Protein AF-A0A967I7U8-F1 (afdb_monomer_lite)

Secondary structure (DSSP, 8-state):
-EE-TTS-EEEEE--B-TTSPBPTT-EEEEE-TTS-EEEEEGGG-EEEE--EEE-TTT-PEEE--EEEEEGGGTEEEEE--S-S------TT--

Foldseek 3Di:
DDQDPQRKDKFWDFDADPVRDTDQPTWIWIQHNVRDIDTGGPVQKDKDQPDWDQDPVPRDIGRAWIWIDRPVVVDIDTDGDPDRPPDDDCPPPD

Radius of gyration: 15.46 Å; chains: 1; bounding box: 40×30×33 Å

Sequence (94 aa):
SVQLDNQTELMLYIIRHRDGQADPTSSGTLINPDGSSEHLPISTFQVETLGSWRSKKSGTIYPSGWRLTVPGKELELKLVPTVKDQELTTRKST

pLDDT: mean 95.05, std 6.37, range [53.16, 98.44]

Structure (mmCIF, N/CA/C/O backbone):
data_AF-A0A967I7U8-F1
#
_entry.id   AF-A0A967I7U8-F1
#
loop_
_atom_site.group_PDB
_atom_site.id
_atom_site.type_symbol
_atom_site.label_atom_id
_atom_site.label_alt_id
_atom_site.label_comp_id
_atom_site.label_asym_id
_atom_site.label_entity_id
_atom_site.label_seq_id
_atom_site.pdbx_PDB_ins_code
_atom_site.Cartn_x
_atom_site.Cartn_y
_atom_site.Cartn_z
_atom_site.occupancy
_atom_site.B_iso_or_equiv
_atom_site.auth_seq_id
_atom_site.auth_comp_id
_atom_site.auth_asym_id
_atom_site.auth_atom_id
_atom_site.pdbx_PDB_model_num
ATOM 1 N N . SER A 1 1 ? 0.560 6.801 1.303 1.00 92.56 1 SER A N 1
ATOM 2 C CA . SER A 1 1 ? -0.813 6.828 1.838 1.00 92.56 1 SER A CA 1
ATOM 3 C C . SER A 1 1 ? -1.783 7.044 0.692 1.00 92.56 1 SER A C 1
ATOM 5 O O . SER A 1 1 ? -1.338 7.310 -0.422 1.00 92.56 1 SER A O 1
ATOM 7 N N . VAL A 1 2 ? -3.074 6.872 0.954 1.00 96.31 2 VAL A N 1
ATOM 8 C CA . VAL A 1 2 ? -4.180 7.169 0.042 1.00 96.31 2 VAL A CA 1
ATOM 9 C C . VAL A 1 2 ? -5.213 7.971 0.820 1.00 96.31 2 VAL A C 1
ATOM 11 O O . VAL A 1 2 ? -5.611 7.554 1.906 1.00 96.31 2 VAL A O 1
ATOM 14 N N . GLN A 1 3 ? -5.631 9.098 0.259 1.00 97.75 3 GLN A N 1
ATOM 15 C CA . GLN A 1 3 ? -6.739 9.914 0.744 1.00 97.75 3 GLN A CA 1
ATOM 16 C C . GLN A 1 3 ? -7.994 9.541 -0.044 1.00 97.75 3 GLN A C 1
ATOM 18 O O . GLN A 1 3 ? -7.975 9.573 -1.277 1.00 97.75 3 GLN A O 1
ATOM 23 N N . LEU A 1 4 ? -9.056 9.147 0.654 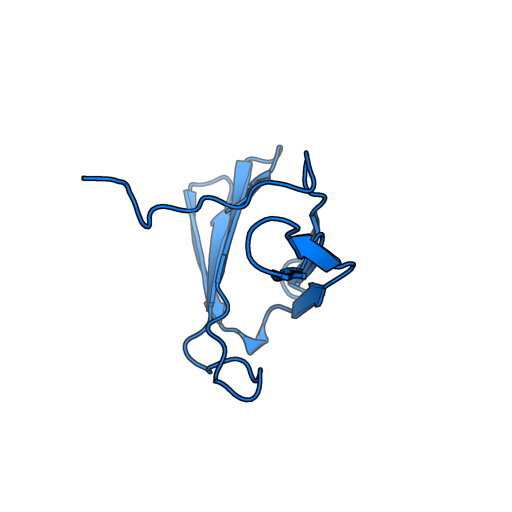1.00 97.06 4 LEU A N 1
ATOM 24 C CA . LEU A 1 4 ? -10.339 8.784 0.059 1.00 97.06 4 LEU A CA 1
ATOM 25 C C . LEU A 1 4 ? -11.262 10.007 -0.017 1.00 97.06 4 LEU A C 1
ATOM 27 O O . LEU A 1 4 ? -11.096 10.994 0.699 1.00 97.06 4 LEU A O 1
ATOM 31 N N . ASP A 1 5 ? -12.254 9.934 -0.896 1.00 97.44 5 ASP A N 1
ATOM 32 C CA . ASP A 1 5 ? -13.249 10.990 -1.117 1.00 97.44 5 ASP A CA 1
ATOM 33 C C . ASP A 1 5 ? -14.134 11.259 0.110 1.00 97.44 5 ASP A C 1
ATOM 35 O O . ASP A 1 5 ? -14.595 12.380 0.322 1.00 97.44 5 ASP A O 1
ATOM 39 N N . ASN A 1 6 ? -14.317 10.251 0.960 1.00 95.75 6 ASN A N 1
ATOM 40 C CA . ASN A 1 6 ? -15.056 10.338 2.214 1.00 95.75 6 ASN A CA 1
ATOM 41 C C . ASN A 1 6 ? -14.233 10.900 3.392 1.00 95.75 6 ASN A C 1
ATOM 43 O O . ASN A 1 6 ? -14.654 10.740 4.534 1.00 95.75 6 ASN A O 1
ATOM 47 N N . GLN A 1 7 ? -13.080 11.533 3.133 1.00 97.00 7 GLN A N 1
ATOM 48 C CA . GLN A 1 7 ? -12.153 12.090 4.137 1.00 97.00 7 GLN A CA 1
ATOM 49 C C . GLN A 1 7 ? -11.468 11.046 5.035 1.00 97.00 7 GLN A C 1
ATOM 51 O O . GLN A 1 7 ? -10.800 11.406 5.999 1.00 97.00 7 GLN A O 1
ATOM 56 N N . THR A 1 8 ? -11.587 9.756 4.716 1.00 97.38 8 THR A N 1
ATOM 57 C CA . THR A 1 8 ? -10.770 8.716 5.351 1.00 97.38 8 THR A CA 1
ATOM 58 C C . THR A 1 8 ? -9.392 8.680 4.694 1.00 97.38 8 THR A C 1
ATOM 60 O O . THR A 1 8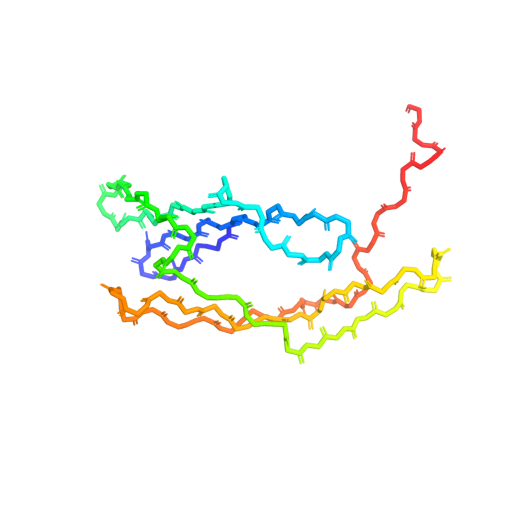 ? -9.283 8.758 3.468 1.00 97.38 8 THR A O 1
ATOM 63 N N . GLU A 1 9 ? -8.329 8.491 5.471 1.00 98.00 9 GLU A N 1
ATOM 64 C CA . GLU A 1 9 ? -6.989 8.251 4.926 1.00 98.00 9 GLU A CA 1
ATOM 65 C C . GLU A 1 9 ? -6.432 6.905 5.369 1.00 98.00 9 GLU A C 1
ATOM 67 O O . GLU A 1 9 ? -6.581 6.494 6.518 1.00 98.00 9 GLU A O 1
ATOM 72 N N . LEU A 1 10 ? -5.733 6.229 4.460 1.00 98.19 10 LEU A N 1
ATOM 73 C CA . LEU A 1 10 ? -5.046 4.976 4.742 1.00 98.19 10 LEU A CA 1
ATOM 74 C C . LEU A 1 10 ? -3.550 5.116 4.464 1.00 98.19 10 LEU A C 1
ATOM 76 O O . LEU A 1 10 ? -3.114 5.419 3.347 1.00 98.19 10 LEU A O 1
ATOM 80 N N . MET A 1 11 ? -2.734 4.827 5.469 1.00 97.81 11 MET A N 1
ATOM 81 C CA . MET A 1 11 ? -1.292 4.662 5.331 1.00 97.81 11 MET A CA 1
ATOM 82 C C . MET A 1 11 ? -0.929 3.239 5.735 1.00 97.81 11 MET A C 1
ATOM 84 O O . MET A 1 11 ? -1.295 2.809 6.816 1.00 97.81 11 MET A O 1
ATOM 88 N N . LEU A 1 12 ? -0.217 2.509 4.880 1.00 97.31 12 LEU A N 1
ATOM 89 C CA . LEU A 1 12 ? 0.309 1.180 5.187 1.00 97.31 12 LEU A CA 1
ATOM 90 C C . LEU A 1 12 ? 1.780 1.125 4.772 1.00 97.31 12 LEU A C 1
ATOM 92 O O . LEU A 1 12 ? 2.158 1.715 3.754 1.00 97.31 12 LEU A O 1
ATOM 96 N N . TYR A 1 13 ? 2.584 0.356 5.498 1.00 96.75 13 TYR A N 1
ATOM 97 C CA . TYR A 1 13 ? 3.920 -0.040 5.069 1.00 96.75 13 TYR A CA 1
ATOM 98 C C . TYR A 1 13 ? 4.176 -1.514 5.385 1.00 96.75 13 TYR A C 1
ATOM 100 O O . TYR A 1 13 ? 3.714 -2.051 6.390 1.00 96.75 13 TYR A O 1
ATOM 108 N N . ILE A 1 14 ? 4.944 -2.166 4.510 1.00 96.31 14 ILE A N 1
ATOM 109 C CA . ILE A 1 14 ? 5.421 -3.535 4.709 1.00 96.31 14 ILE A CA 1
ATOM 110 C C . ILE A 1 14 ? 6.935 -3.530 4.563 1.00 96.31 14 ILE A C 1
ATOM 112 O O . ILE A 1 14 ? 7.470 -3.263 3.482 1.00 96.31 14 ILE A O 1
ATOM 116 N N . ILE A 1 15 ? 7.621 -3.846 5.654 1.00 96.44 15 ILE A N 1
ATOM 117 C CA . ILE A 1 15 ? 9.049 -4.145 5.647 1.00 96.44 15 ILE A CA 1
ATOM 118 C C . ILE A 1 15 ? 9.183 -5.618 5.279 1.00 96.44 15 ILE A C 1
ATOM 120 O O . ILE A 1 15 ? 8.465 -6.463 5.804 1.00 96.44 15 ILE A O 1
ATOM 124 N N . ARG A 1 16 ? 10.074 -5.928 4.337 1.00 94.44 16 ARG A N 1
ATOM 125 C CA . ARG A 1 16 ? 10.314 -7.302 3.894 1.00 94.44 16 ARG A CA 1
ATOM 126 C C . ARG A 1 16 ? 11.724 -7.725 4.253 1.00 94.44 16 ARG A C 1
ATOM 128 O O . ARG A 1 16 ? 12.681 -7.003 3.965 1.00 94.44 16 ARG A O 1
ATOM 135 N N . HIS A 1 17 ? 11.846 -8.913 4.824 1.00 95.62 17 HIS A N 1
ATOM 136 C CA . HIS A 1 17 ? 13.118 -9.605 4.947 1.00 95.62 17 HIS A CA 1
ATOM 137 C C . HIS A 1 17 ? 13.643 -10.013 3.562 1.00 95.62 17 HIS A C 1
ATOM 139 O O . HIS A 1 17 ? 12.947 -9.939 2.544 1.00 95.62 17 HIS A O 1
ATOM 145 N N . ARG A 1 18 ? 14.906 -10.453 3.508 1.00 94.06 18 ARG A N 1
ATOM 146 C CA . ARG A 1 18 ? 15.551 -10.874 2.250 1.00 94.06 18 ARG A CA 1
ATOM 147 C C . ARG A 1 18 ? 14.864 -12.068 1.588 1.00 94.06 18 ARG A C 1
ATOM 149 O O . ARG A 1 18 ? 14.933 -12.194 0.372 1.00 94.06 18 ARG A O 1
ATOM 156 N N . ASP A 1 19 ? 14.225 -12.919 2.380 1.00 93.00 19 ASP A N 1
ATOM 157 C CA . ASP A 1 19 ? 13.439 -14.064 1.915 1.00 93.00 19 ASP A CA 1
ATOM 158 C C . ASP A 1 19 ? 12.034 -13.669 1.417 1.00 93.00 19 ASP A C 1
ATOM 160 O O . ASP A 1 19 ? 11.295 -14.511 0.915 1.00 93.00 19 ASP A O 1
ATOM 164 N N . GLY A 1 20 ? 11.673 -12.385 1.515 1.00 88.56 20 GLY A N 1
ATOM 165 C CA . GLY A 1 20 ? 10.394 -11.840 1.078 1.00 88.56 20 GLY A CA 1
ATOM 166 C C . GLY A 1 20 ? 9.295 -11.864 2.139 1.00 88.56 20 GLY A C 1
ATOM 167 O O . GLY A 1 20 ? 8.241 -11.276 1.887 1.00 88.56 20 GLY A O 1
ATOM 168 N N . GLN A 1 21 ? 9.524 -12.470 3.308 1.00 92.19 21 GLN A N 1
ATOM 169 C CA . GLN A 1 21 ? 8.553 -12.456 4.402 1.00 92.19 21 GLN A CA 1
ATOM 170 C C . GLN A 1 21 ? 8.374 -11.042 4.954 1.00 92.19 21 GLN A C 1
ATOM 172 O O . GLN A 1 21 ? 9.321 -10.252 4.999 1.00 92.19 21 GLN A O 1
ATOM 177 N N . ALA A 1 22 ? 7.150 -10.721 5.367 1.00 93.88 22 ALA A N 1
ATOM 178 C CA . ALA A 1 22 ? 6.864 -9.454 6.017 1.00 93.88 22 ALA A CA 1
ATOM 179 C C . ALA A 1 22 ? 7.404 -9.455 7.454 1.00 93.88 22 ALA A C 1
ATOM 181 O O . ALA A 1 22 ? 7.183 -10.403 8.206 1.00 93.88 22 ALA A O 1
ATOM 182 N N . ASP A 1 23 ? 8.086 -8.379 7.829 1.00 96.00 23 ASP A N 1
ATOM 183 C CA . ASP A 1 23 ? 8.550 -8.155 9.193 1.00 96.00 23 ASP A CA 1
ATOM 184 C C . ASP A 1 23 ? 7.346 -7.811 10.097 1.00 96.00 23 ASP A C 1
ATOM 186 O O . ASP A 1 23 ? 6.512 -6.988 9.689 1.00 96.00 23 ASP A O 1
ATOM 190 N N . PRO A 1 24 ? 7.237 -8.380 11.315 1.00 94.88 24 PRO A N 1
ATOM 191 C CA . PRO A 1 24 ? 6.136 -8.106 12.244 1.00 94.88 24 PRO A CA 1
ATOM 192 C C . PRO A 1 24 ? 5.972 -6.634 12.643 1.00 94.88 24 PRO A C 1
ATOM 194 O O . PRO A 1 24 ? 4.898 -6.241 13.088 1.00 94.88 24 PRO A O 1
ATOM 197 N N . THR A 1 25 ? 7.016 -5.817 12.489 1.00 96.12 25 THR A N 1
ATOM 198 C CA . THR A 1 25 ? 6.974 -4.367 12.744 1.00 96.12 25 THR A CA 1
ATOM 199 C C . THR A 1 25 ? 6.293 -3.572 11.630 1.00 96.12 25 THR A C 1
ATOM 201 O O . THR A 1 25 ? 6.104 -2.363 11.763 1.00 96.12 25 THR A O 1
ATOM 204 N N . SER A 1 26 ? 5.912 -4.223 10.531 1.00 97.38 26 SER A N 1
ATOM 205 C CA . SER A 1 26 ? 5.040 -3.653 9.503 1.00 97.38 26 SER A CA 1
ATOM 206 C C . SER A 1 26 ? 3.688 -3.263 10.097 1.00 97.38 26 SER A C 1
ATOM 208 O O . SER A 1 26 ? 3.144 -3.965 10.949 1.00 97.38 26 SER A O 1
ATOM 210 N N . SER A 1 27 ? 3.125 -2.146 9.653 1.00 98.19 27 SER A N 1
ATOM 211 C CA . SER A 1 27 ? 1.845 -1.677 10.177 1.00 98.19 27 SER A CA 1
ATOM 212 C C . SER A 1 27 ? 1.208 -0.635 9.263 1.00 98.19 27 SER A C 1
ATOM 214 O O . SER A 1 27 ? 1.697 -0.338 8.168 1.00 98.19 27 SER A O 1
ATOM 216 N N . GLY A 1 28 ? 0.096 -0.078 9.718 1.00 98.00 28 GLY A N 1
ATOM 217 C CA . GLY A 1 28 ? -0.548 1.052 9.094 1.00 98.00 28 GLY A CA 1
ATOM 218 C C . GLY A 1 28 ? -1.283 1.942 10.081 1.00 98.00 28 GLY A C 1
ATOM 219 O O . GLY A 1 28 ? -1.316 1.697 11.288 1.00 98.00 28 GLY A O 1
ATOM 220 N N . THR A 1 29 ? -1.900 2.968 9.522 1.00 98.44 29 THR A N 1
ATOM 221 C CA . THR A 1 29 ? -2.746 3.929 10.214 1.00 98.44 29 THR A CA 1
ATOM 222 C C . THR A 1 29 ? -3.966 4.201 9.346 1.00 98.44 29 THR A C 1
ATOM 224 O O . THR A 1 29 ? -3.824 4.493 8.154 1.00 98.44 29 THR A O 1
ATOM 227 N N . LEU A 1 30 ? -5.147 4.116 9.949 1.00 98.31 30 LEU A N 1
ATOM 228 C CA . LEU A 1 30 ? -6.391 4.628 9.386 1.00 98.31 30 LEU A CA 1
ATOM 229 C C . LEU A 1 30 ? -6.693 5.971 10.050 1.00 98.31 30 LEU A C 1
ATOM 231 O O . LEU A 1 30 ? -6.639 6.066 11.274 1.00 98.31 30 LEU A O 1
ATOM 235 N N . ILE A 1 31 ? -6.983 6.996 9.261 1.00 98.31 31 ILE A N 1
ATOM 236 C CA . ILE A 1 31 ? -7.447 8.294 9.751 1.00 98.31 31 ILE A CA 1
ATOM 237 C C . ILE A 1 31 ? -8.921 8.402 9.388 1.00 98.31 31 ILE A C 1
ATOM 239 O O . ILE A 1 31 ? -9.270 8.281 8.214 1.00 98.31 31 ILE A O 1
ATOM 243 N N . ASN A 1 32 ? -9.772 8.586 10.391 1.00 97.31 32 ASN A N 1
ATOM 244 C CA . ASN A 1 32 ? -11.211 8.746 10.219 1.00 97.31 32 ASN A CA 1
ATOM 245 C C . ASN A 1 32 ? -11.555 10.186 9.788 1.00 97.31 32 ASN A C 1
ATOM 247 O O . ASN A 1 32 ? -10.748 11.095 9.993 1.00 97.31 32 ASN A O 1
ATOM 251 N N . PRO A 1 33 ? -12.770 10.434 9.261 1.00 97.56 33 PRO A N 1
ATOM 252 C CA . PRO A 1 33 ? -13.191 11.772 8.828 1.00 97.56 33 PRO A CA 1
ATOM 253 C C . PRO A 1 33 ? -13.154 12.849 9.925 1.00 97.56 33 PRO A C 1
ATOM 255 O O . PRO A 1 33 ? -13.073 14.035 9.625 1.00 97.56 33 PRO A O 1
ATOM 258 N N . ASP A 1 34 ? -13.218 12.450 11.197 1.00 97.44 34 ASP A N 1
ATOM 259 C CA . ASP A 1 34 ? -13.107 13.344 12.356 1.00 97.44 34 ASP A CA 1
ATOM 260 C C . ASP A 1 34 ? -11.650 13.660 12.753 1.00 97.44 34 ASP A C 1
ATOM 262 O O . ASP A 1 34 ? -11.409 14.375 13.727 1.00 97.44 34 ASP A O 1
ATOM 266 N N . GLY A 1 35 ? -10.674 13.131 12.010 1.00 97.06 35 GLY A N 1
ATOM 267 C CA . GLY A 1 35 ? -9.244 13.271 12.269 1.00 97.06 35 GLY A CA 1
ATOM 268 C C . GLY A 1 35 ? -8.695 12.313 13.329 1.00 97.06 35 GLY A C 1
ATOM 269 O O . GLY A 1 35 ? -7.489 12.335 13.593 1.00 97.06 35 GLY A O 1
ATOM 270 N N . SER A 1 36 ? -9.526 11.460 13.939 1.00 98.12 36 SER A N 1
ATOM 271 C CA . SER A 1 36 ? -9.039 10.411 14.836 1.00 98.12 36 SER A CA 1
ATOM 272 C C . SER A 1 36 ? -8.208 9.390 14.060 1.00 98.12 36 SER A C 1
ATOM 274 O O . SER A 1 36 ? -8.487 9.084 12.900 1.00 98.12 36 SER A O 1
ATOM 276 N N . SER A 1 37 ? -7.156 8.873 14.695 1.00 97.81 37 SER A N 1
ATOM 277 C CA . SER A 1 37 ? -6.270 7.886 14.077 1.00 97.81 37 SER A CA 1
ATOM 278 C C . SER A 1 37 ? -6.337 6.549 14.794 1.00 97.81 37 SER A C 1
ATOM 280 O O . SER A 1 37 ? -6.398 6.472 16.021 1.00 97.81 37 SER A O 1
ATOM 282 N N . GLU A 1 38 ? -6.290 5.486 14.003 1.00 98.00 38 GLU A N 1
ATOM 283 C CA . GLU A 1 38 ? -6.313 4.110 14.464 1.00 98.00 38 GLU A CA 1
ATOM 284 C C . GLU A 1 38 ? -5.088 3.370 13.936 1.00 98.00 38 GLU A C 1
ATOM 286 O O . GLU A 1 38 ? -4.822 3.349 12.731 1.00 98.00 38 GLU A O 1
ATOM 291 N N . HIS A 1 39 ? -4.337 2.741 14.839 1.00 98.12 39 HIS A N 1
ATOM 292 C CA . HIS A 1 39 ? -3.216 1.891 14.462 1.00 98.12 39 HIS A CA 1
ATOM 293 C C . HIS A 1 39 ? -3.712 0.555 13.897 1.00 98.12 39 HIS A C 1
ATOM 295 O O . HIS A 1 39 ? -4.535 -0.126 14.511 1.00 98.12 39 HIS A O 1
ATOM 301 N N . LEU A 1 40 ? -3.167 0.155 12.750 1.00 98.31 40 LEU A N 1
ATOM 302 C CA . LEU A 1 40 ? -3.446 -1.118 12.096 1.00 98.31 40 LEU A CA 1
ATOM 303 C C . LEU A 1 40 ? -2.212 -2.029 12.203 1.00 98.31 40 LEU A C 1
ATOM 305 O O . LEU A 1 40 ? -1.247 -1.824 11.463 1.00 98.31 40 LEU A O 1
ATOM 309 N N . PRO A 1 41 ? -2.199 -3.035 13.093 1.00 97.56 41 PRO A N 1
ATOM 310 C CA . PRO A 1 41 ? -1.133 -4.032 13.092 1.00 97.56 41 PRO A CA 1
ATOM 311 C C . PRO A 1 41 ? -1.184 -4.871 11.805 1.00 97.56 41 PRO A C 1
ATOM 313 O O . PRO A 1 41 ? -2.248 -5.045 11.217 1.00 97.56 41 PRO A O 1
ATOM 316 N N . ILE A 1 42 ? -0.056 -5.446 11.373 1.00 96.75 42 ILE A N 1
ATOM 317 C CA . ILE A 1 42 ? 0.003 -6.231 10.121 1.00 96.75 42 ILE A CA 1
ATOM 318 C C . ILE A 1 42 ? -1.027 -7.371 10.041 1.00 96.75 42 ILE A C 1
ATOM 320 O O . ILE A 1 42 ? -1.460 -7.732 8.953 1.00 96.75 42 ILE A O 1
ATOM 324 N N . SER A 1 43 ? -1.467 -7.922 11.174 1.00 96.94 43 SER A N 1
ATOM 325 C CA . SER A 1 43 ? -2.473 -8.987 11.210 1.00 96.94 43 SER A CA 1
ATOM 326 C C . SER A 1 43 ? -3.890 -8.537 10.833 1.00 96.94 43 SER A C 1
ATOM 328 O O . SER A 1 43 ? -4.736 -9.392 10.575 1.00 96.94 43 SER A O 1
ATOM 330 N N . THR A 1 44 ? -4.181 -7.231 10.804 1.00 97.50 44 THR A N 1
ATOM 331 C CA . THR A 1 44 ? -5.534 -6.708 10.535 1.00 97.50 44 THR A CA 1
ATOM 332 C C . THR A 1 44 ? -5.747 -6.271 9.092 1.00 97.50 44 THR A C 1
ATOM 334 O O . THR A 1 44 ? -6.873 -5.929 8.725 1.00 97.50 44 THR A O 1
ATOM 337 N N . PHE A 1 45 ? -4.707 -6.306 8.257 1.00 97.56 45 PHE A N 1
ATOM 338 C CA . PHE A 1 45 ? -4.806 -5.962 6.845 1.00 97.56 45 PHE A CA 1
ATOM 339 C C . PHE A 1 45 ? -4.046 -6.944 5.957 1.00 97.56 45 PHE A C 1
ATOM 341 O O . PHE A 1 45 ? -3.156 -7.665 6.395 1.00 97.56 45 PHE A O 1
ATOM 348 N N . GLN A 1 46 ? -4.407 -6.973 4.678 1.00 97.00 46 GLN A N 1
ATOM 349 C CA . GLN A 1 46 ? -3.743 -7.797 3.671 1.00 97.00 46 GLN A CA 1
ATOM 350 C C . GLN A 1 46 ? -3.406 -6.937 2.457 1.00 97.00 46 GLN A C 1
ATOM 352 O O . GLN A 1 46 ? -4.154 -6.025 2.096 1.00 97.00 46 GLN A O 1
ATOM 357 N N . VAL A 1 47 ? -2.261 -7.234 1.841 1.00 96.50 47 VAL A N 1
ATOM 358 C CA . VAL A 1 47 ? -1.766 -6.558 0.640 1.00 96.50 47 VAL A CA 1
ATOM 359 C C . VAL A 1 47 ? -1.398 -7.610 -0.391 1.00 96.50 47 VAL A C 1
ATOM 361 O O . VAL A 1 47 ? -0.413 -8.331 -0.244 1.00 96.50 47 VAL A O 1
ATOM 364 N N . GLU A 1 48 ? -2.180 -7.674 -1.456 1.00 96.62 48 GLU A N 1
ATOM 365 C CA . GLU A 1 48 ? -1.956 -8.566 -2.585 1.00 96.62 48 GLU A CA 1
ATOM 366 C C . GLU A 1 48 ? -1.363 -7.767 -3.749 1.00 96.62 48 GLU A C 1
ATOM 368 O O . GLU A 1 48 ? -1.855 -6.696 -4.108 1.00 96.62 48 GLU A O 1
ATOM 373 N N . THR A 1 49 ? -0.299 -8.285 -4.361 1.00 96.06 49 THR A N 1
ATOM 374 C CA . THR A 1 49 ? 0.262 -7.704 -5.588 1.00 96.06 49 THR A CA 1
ATOM 375 C C . THR A 1 49 ? -0.523 -8.213 -6.793 1.00 96.06 49 THR A C 1
ATOM 377 O O . THR A 1 49 ? -0.559 -9.414 -7.035 1.00 96.06 49 THR A O 1
ATOM 380 N N . LEU A 1 50 ? -1.104 -7.309 -7.584 1.00 97.75 50 LEU A N 1
ATOM 381 C CA . LEU A 1 50 ? -1.923 -7.668 -8.753 1.00 97.75 50 LEU A CA 1
ATOM 382 C C . LEU A 1 50 ? -1.128 -7.731 -10.063 1.00 97.75 50 LEU A C 1
ATOM 384 O O . LEU A 1 50 ? -1.640 -8.173 -11.091 1.00 97.75 50 LEU A O 1
ATOM 388 N N . GLY A 1 51 ? 0.115 -7.259 -10.054 1.00 96.12 51 GLY A N 1
ATOM 389 C CA . GLY A 1 51 ? 0.955 -7.217 -11.239 1.00 96.12 51 GLY A CA 1
ATOM 390 C C . GLY A 1 51 ? 2.393 -6.851 -10.917 1.00 96.12 51 GLY A C 1
ATOM 391 O O . GLY A 1 51 ? 2.746 -6.510 -9.790 1.00 96.12 51 GLY A O 1
ATOM 392 N N . SER A 1 52 ? 3.248 -6.915 -11.930 1.00 97.00 52 SER A N 1
ATOM 393 C CA . SER A 1 52 ? 4.635 -6.481 -11.816 1.00 97.00 52 SER A CA 1
ATOM 394 C C . SER A 1 52 ? 5.071 -5.699 -13.045 1.00 97.00 52 SER A C 1
ATOM 396 O O . SER A 1 52 ? 4.519 -5.835 -14.140 1.00 97.00 52 SER A O 1
ATOM 398 N N . TRP A 1 53 ? 6.077 -4.858 -12.854 1.00 97.75 53 TRP A N 1
ATOM 399 C CA . TRP A 1 53 ? 6.752 -4.131 -13.911 1.00 97.75 53 TRP A CA 1
ATOM 400 C C . TRP A 1 53 ? 8.260 -4.309 -13.758 1.00 97.75 53 TRP A C 1
ATOM 402 O O . TRP A 1 53 ? 8.818 -4.136 -12.677 1.00 97.75 53 TRP A O 1
ATOM 412 N N . ARG A 1 54 ? 8.927 -4.667 -14.856 1.00 97.50 54 ARG A N 1
ATOM 413 C CA . ARG A 1 54 ? 10.384 -4.760 -14.912 1.00 97.50 54 ARG A CA 1
ATOM 414 C C . ARG A 1 54 ? 10.954 -3.444 -15.424 1.00 97.50 54 ARG A C 1
ATOM 416 O O . ARG A 1 54 ? 10.649 -3.044 -16.549 1.00 97.50 54 ARG A O 1
ATOM 423 N N . SER A 1 55 ? 11.833 -2.830 -14.641 1.00 97.00 55 SER A N 1
ATOM 424 C CA . SER A 1 55 ? 12.601 -1.678 -15.093 1.00 97.00 55 SER A CA 1
ATOM 425 C C . SER A 1 55 ? 13.562 -2.071 -16.213 1.00 97.00 55 SER A C 1
ATOM 427 O O . SER A 1 55 ? 14.357 -3.001 -16.072 1.00 97.00 55 SER A O 1
ATOM 429 N N . LYS A 1 56 ? 13.534 -1.312 -17.315 1.00 95.00 56 LYS A N 1
ATOM 430 C CA . LYS A 1 56 ? 14.558 -1.394 -18.369 1.00 95.00 56 LYS A CA 1
ATOM 431 C C . LYS A 1 56 ? 15.874 -0.716 -17.968 1.00 95.00 56 LYS A C 1
ATOM 433 O O . LYS A 1 56 ? 16.893 -0.988 -18.590 1.00 95.00 56 LYS A O 1
ATOM 438 N N . LYS A 1 57 ? 15.852 0.168 -16.963 1.00 93.81 57 LYS A N 1
ATOM 439 C CA . LYS A 1 57 ? 17.008 0.959 -16.515 1.00 93.81 57 LYS A CA 1
ATOM 440 C C . LYS A 1 57 ? 17.890 0.156 -15.556 1.00 93.81 57 LYS A C 1
ATOM 442 O O . LYS A 1 57 ? 19.106 0.166 -15.698 1.00 93.81 57 LYS A O 1
ATOM 447 N N . SER A 1 58 ? 17.280 -0.546 -14.598 1.00 94.94 58 SER A N 1
ATOM 448 C CA . SER A 1 58 ? 17.995 -1.292 -13.551 1.00 94.94 58 SER A CA 1
ATOM 449 C C . SER A 1 58 ? 17.848 -2.813 -13.646 1.00 94.94 58 SER A C 1
ATOM 451 O O . SER A 1 58 ? 18.584 -3.537 -12.982 1.00 94.94 58 SER A O 1
ATOM 453 N N . GLY A 1 59 ? 16.884 -3.315 -14.426 1.00 95.56 59 GLY A N 1
ATOM 454 C CA . GLY A 1 59 ? 16.522 -4.736 -14.467 1.00 95.56 59 GLY A CA 1
ATOM 455 C C . GLY A 1 59 ? 15.637 -5.203 -13.302 1.00 95.56 59 GLY A C 1
ATOM 456 O O . GLY A 1 59 ? 15.122 -6.327 -13.353 1.00 95.56 59 GLY A O 1
ATOM 457 N N . THR A 1 60 ? 15.416 -4.352 -12.291 1.00 95.12 60 THR A N 1
ATOM 458 C CA . THR A 1 60 ? 14.623 -4.653 -11.087 1.00 95.12 60 THR A CA 1
ATOM 459 C C . THR A 1 60 ? 13.158 -4.916 -11.434 1.00 95.12 60 THR A C 1
ATOM 461 O O . THR A 1 60 ? 12.580 -4.249 -12.293 1.00 95.12 60 THR A O 1
ATOM 464 N N . ILE A 1 61 ? 12.547 -5.892 -10.759 1.00 95.94 61 ILE A N 1
ATOM 465 C CA . ILE A 1 61 ? 11.115 -6.190 -10.864 1.00 95.94 61 ILE A CA 1
ATOM 466 C C . ILE A 1 61 ? 10.403 -5.536 -9.682 1.00 95.94 61 ILE A C 1
ATOM 468 O O . ILE A 1 61 ? 10.652 -5.890 -8.530 1.00 95.94 61 ILE A O 1
ATOM 472 N N . TYR A 1 62 ? 9.505 -4.604 -9.976 1.00 95.7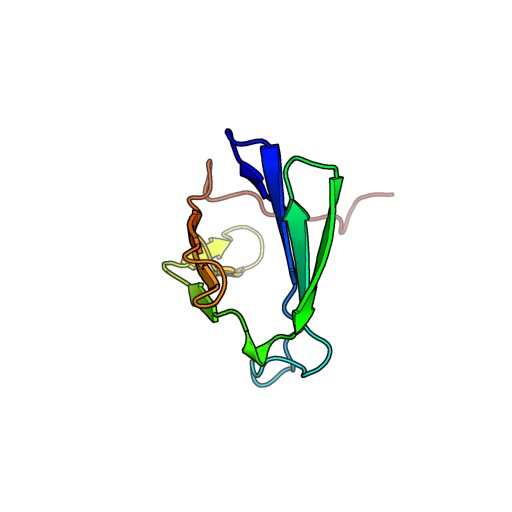5 62 TYR A N 1
ATOM 473 C CA . TYR A 1 62 ? 8.678 -3.919 -8.992 1.00 95.75 62 TYR A CA 1
ATOM 474 C C . TYR A 1 62 ? 7.252 -4.476 -9.020 1.0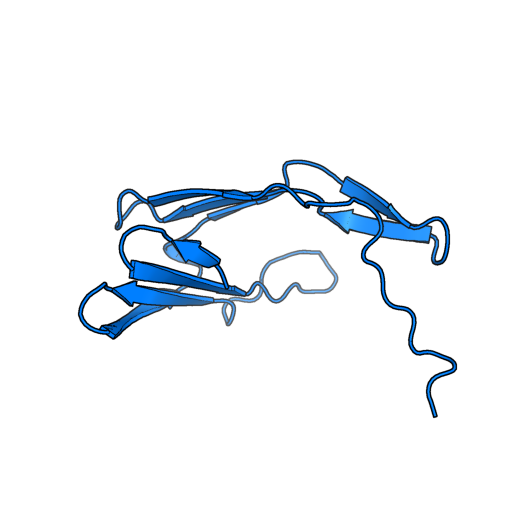0 95.75 62 TYR A C 1
ATOM 476 O O . TYR A 1 62 ? 6.704 -4.672 -10.110 1.00 95.75 62 TYR A O 1
ATOM 484 N N . PRO A 1 63 ? 6.612 -4.696 -7.859 1.00 95.56 63 PRO A N 1
ATOM 485 C CA . PRO A 1 63 ? 5.160 -4.808 -7.784 1.00 95.56 63 PRO A CA 1
ATOM 486 C C . PRO A 1 63 ? 4.502 -3.592 -8.448 1.00 95.56 63 PRO A C 1
ATOM 488 O O . PRO A 1 63 ? 4.975 -2.464 -8.306 1.00 95.56 63 PRO A O 1
ATOM 491 N N . SER A 1 64 ? 3.440 -3.822 -9.210 1.00 96.94 64 SER A N 1
ATOM 492 C CA . SER A 1 64 ? 2.757 -2.794 -9.990 1.00 96.94 64 SER A CA 1
ATOM 493 C C . SER A 1 64 ? 1.256 -3.055 -9.936 1.00 96.94 64 SER A C 1
ATOM 495 O O . SER A 1 64 ? 0.726 -3.877 -10.682 1.00 96.94 64 SER A O 1
ATOM 497 N N . GLY A 1 65 ? 0.591 -2.360 -9.017 1.00 97.38 65 GLY A N 1
ATOM 498 C CA . GLY A 1 65 ? -0.820 -2.549 -8.703 1.00 97.38 65 GLY A CA 1
ATOM 499 C C . GLY A 1 65 ? -1.041 -3.484 -7.518 1.00 97.38 65 GLY A C 1
ATOM 500 O O . GLY A 1 65 ? -0.332 -4.480 -7.351 1.00 97.38 65 GLY A O 1
ATOM 501 N N . TRP A 1 66 ? -2.032 -3.144 -6.694 1.00 97.75 66 TRP A N 1
ATOM 502 C CA . TRP A 1 66 ? -2.288 -3.810 -5.417 1.00 97.75 66 TRP A CA 1
ATOM 503 C C . TRP A 1 66 ? -3.779 -3.925 -5.120 1.00 97.75 66 TRP A C 1
ATOM 505 O O . TRP A 1 66 ? -4.553 -3.039 -5.483 1.00 97.75 66 TRP A O 1
ATOM 515 N N . ARG A 1 67 ? -4.163 -4.989 -4.416 1.00 98.38 67 ARG A N 1
ATOM 516 C CA . ARG A 1 67 ? -5.426 -5.073 -3.677 1.00 98.38 67 ARG A CA 1
ATOM 517 C C . ARG A 1 67 ? -5.101 -4.972 -2.190 1.00 98.38 67 ARG A C 1
ATOM 519 O O . ARG A 1 67 ? -4.255 -5.712 -1.692 1.00 98.38 67 ARG A O 1
ATOM 526 N N . LEU A 1 68 ? -5.742 -4.031 -1.510 1.00 97.50 68 LEU A N 1
ATOM 527 C CA . LEU A 1 68 ? -5.628 -3.812 -0.073 1.00 97.50 68 LEU A CA 1
ATOM 528 C C . LEU A 1 68 ? -6.962 -4.158 0.574 1.00 97.50 68 LEU A C 1
ATOM 530 O O . LEU A 1 68 ? -7.994 -3.691 0.099 1.00 97.50 68 LEU A O 1
ATOM 534 N N . THR A 1 69 ? -6.942 -4.916 1.664 1.00 98.25 69 THR A N 1
ATOM 535 C CA . THR A 1 69 ? -8.153 -5.223 2.438 1.00 98.25 69 THR A CA 1
ATOM 536 C C . THR A 1 69 ? -7.903 -5.020 3.922 1.00 98.25 69 THR A C 1
ATOM 538 O O . THR A 1 69 ? -6.904 -5.522 4.443 1.00 98.25 69 THR A O 1
ATOM 541 N N . VAL A 1 70 ? -8.831 -4.359 4.610 1.00 97.69 70 VAL A N 1
ATOM 542 C CA . VAL A 1 70 ? -8.881 -4.238 6.074 1.00 97.69 70 VAL A CA 1
ATOM 543 C C . VAL A 1 70 ? -10.249 -4.765 6.526 1.00 97.69 70 VAL A C 1
ATOM 545 O O . VAL A 1 70 ? -11.199 -3.988 6.634 1.00 97.69 70 VAL A O 1
ATOM 548 N N . PRO A 1 71 ? -10.399 -6.088 6.748 1.00 96.38 71 PRO A N 1
ATOM 549 C CA . PRO A 1 71 ? -11.713 -6.707 6.943 1.00 96.38 71 PRO A CA 1
ATOM 550 C C . PRO A 1 71 ? -12.517 -6.109 8.101 1.00 96.38 71 PRO A C 1
ATOM 552 O O . PRO A 1 71 ? -13.703 -5.846 7.951 1.00 96.38 71 PRO A O 1
ATOM 555 N N . GLY A 1 72 ? -11.861 -5.805 9.228 1.00 95.75 72 GLY A N 1
ATOM 556 C CA . GLY A 1 72 ? -12.510 -5.192 10.396 1.00 95.75 72 GLY A CA 1
ATOM 557 C C . GLY A 1 72 ? -12.989 -3.749 10.190 1.00 95.75 72 GLY A C 1
ATOM 558 O O . GLY A 1 72 ? -13.540 -3.160 11.114 1.00 95.75 72 GLY A O 1
ATOM 559 N N . LYS A 1 73 ? -12.748 -3.169 9.010 1.00 95.31 73 LYS A N 1
ATOM 560 C CA . LYS A 1 73 ? -13.162 -1.818 8.612 1.00 95.31 73 LYS A CA 1
ATOM 561 C C . LYS A 1 73 ? -14.016 -1.817 7.345 1.00 95.31 73 LYS A C 1
ATOM 563 O O . LYS A 1 73 ? -14.275 -0.745 6.815 1.00 95.31 73 LYS A O 1
ATOM 568 N N . GLU A 1 74 ? -14.392 -2.999 6.843 1.00 94.44 74 GLU A N 1
ATOM 569 C CA . GLU A 1 74 ? -15.140 -3.164 5.586 1.00 94.44 74 GLU A CA 1
ATOM 570 C C . GLU A 1 74 ? -14.497 -2.409 4.406 1.00 94.44 74 GLU A C 1
ATOM 572 O O . GLU A 1 74 ? -15.165 -1.931 3.493 1.00 94.44 74 GLU A O 1
ATOM 577 N N . LEU A 1 75 ? -13.165 -2.297 4.431 1.00 96.00 75 LEU A N 1
ATOM 578 C CA . LEU A 1 75 ? -12.399 -1.518 3.470 1.00 96.00 75 LEU A CA 1
ATOM 579 C C . LEU A 1 75 ? -11.682 -2.451 2.495 1.00 96.00 75 LEU A C 1
ATOM 581 O O . LEU A 1 75 ? -10.817 -3.232 2.898 1.00 96.00 75 LEU A O 1
ATOM 585 N N . GLU A 1 76 ? -11.987 -2.311 1.208 1.00 97.62 76 GLU A N 1
ATOM 586 C CA . GLU A 1 76 ? -11.228 -2.907 0.108 1.00 97.62 76 GLU A CA 1
ATOM 587 C C . GLU A 1 76 ? -10.854 -1.823 -0.906 1.00 97.62 76 GLU A C 1
ATOM 589 O O . GLU A 1 76 ? -11.702 -1.062 -1.366 1.00 97.62 76 GLU A O 1
ATOM 594 N N . LEU A 1 77 ? -9.573 -1.761 -1.274 1.00 97.88 77 LEU A N 1
ATOM 595 C CA . LEU A 1 77 ? -9.052 -0.808 -2.248 1.00 97.88 77 LEU A CA 1
ATOM 596 C C . LEU A 1 77 ? -8.262 -1.530 -3.334 1.00 97.88 77 LEU A C 1
ATOM 598 O O . LEU A 1 77 ? -7.407 -2.372 -3.055 1.00 97.88 77 LEU A O 1
ATOM 602 N N . LYS A 1 78 ? -8.476 -1.123 -4.585 1.00 98.06 78 LYS A N 1
ATOM 603 C CA . LYS A 1 78 ? -7.628 -1.507 -5.714 1.00 98.06 78 LYS A CA 1
ATOM 604 C C . LYS A 1 78 ? -6.769 -0.321 -6.131 1.00 98.06 78 LYS A C 1
ATOM 606 O O . LYS A 1 78 ? -7.274 0.660 -6.670 1.00 98.06 78 LYS A O 1
ATOM 611 N N . LEU A 1 79 ? -5.461 -0.432 -5.930 1.00 96.75 79 LEU A N 1
ATOM 612 C CA . LEU A 1 79 ? -4.496 0.581 -6.339 1.00 96.75 79 LEU A CA 1
ATOM 613 C C . LEU A 1 79 ? -3.965 0.271 -7.735 1.00 96.75 79 LEU A C 1
ATOM 615 O O . LEU A 1 79 ? -3.423 -0.810 -7.979 1.00 96.75 79 LEU A O 1
ATOM 619 N N . VAL A 1 80 ? -4.092 1.240 -8.641 1.00 97.12 80 VAL A N 1
ATOM 620 C CA . VAL A 1 80 ? -3.595 1.155 -10.018 1.00 97.12 80 VAL A CA 1
ATOM 621 C C . VAL A 1 80 ? -2.550 2.252 -10.230 1.00 97.12 80 VAL A C 1
ATOM 623 O O . VAL A 1 80 ? -2.866 3.426 -10.045 1.00 97.12 80 VAL A O 1
ATOM 626 N N . PRO A 1 81 ? -1.310 1.908 -10.618 1.00 95.69 81 PRO A N 1
ATOM 627 C CA . PRO A 1 81 ? -0.308 2.907 -10.960 1.00 95.69 81 PRO A CA 1
ATOM 628 C C . PRO A 1 81 ? -0.775 3.746 -12.151 1.00 95.69 81 PRO A C 1
ATOM 630 O O . PRO A 1 81 ? -1.191 3.196 -13.169 1.00 95.69 81 PRO A O 1
ATOM 633 N N . THR A 1 82 ? -0.652 5.068 -12.048 1.00 95.69 82 THR A N 1
ATOM 634 C CA . THR A 1 82 ? -0.967 6.002 -13.143 1.00 95.69 82 THR A CA 1
ATOM 635 C C . THR A 1 82 ? -0.075 5.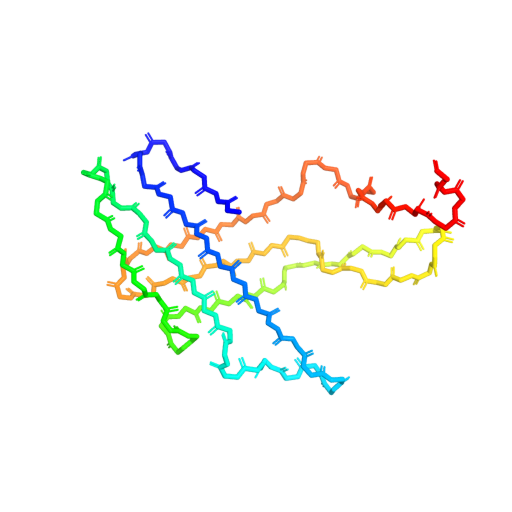774 -14.363 1.00 95.69 82 THR A C 1
ATOM 637 O O . THR A 1 82 ? -0.538 5.827 -15.498 1.00 95.69 82 THR A O 1
ATOM 640 N N . VAL A 1 83 ? 1.201 5.458 -14.128 1.00 95.50 83 VAL A N 1
ATOM 641 C CA . VAL A 1 83 ? 2.165 5.009 -15.138 1.00 95.50 83 VAL A CA 1
ATOM 642 C C . VAL A 1 83 ? 3.042 3.891 -14.571 1.00 95.50 83 VAL A C 1
ATOM 644 O O . VAL A 1 83 ? 3.237 3.797 -13.356 1.00 95.50 83 VAL A O 1
ATOM 647 N N . LYS A 1 84 ? 3.578 3.036 -15.452 1.00 92.75 84 LYS A N 1
ATOM 648 C CA . LYS A 1 84 ? 4.404 1.882 -15.055 1.00 92.75 84 LYS A CA 1
ATOM 649 C C . LYS A 1 84 ? 5.832 2.263 -14.648 1.00 92.75 84 LYS A C 1
ATOM 651 O O . LYS A 1 84 ? 6.340 1.730 -13.671 1.00 92.75 84 LYS A O 1
ATOM 656 N N . ASP A 1 85 ? 6.474 3.161 -15.395 1.00 95.38 85 ASP A N 1
ATOM 657 C CA . ASP A 1 85 ? 7.866 3.568 -15.160 1.00 95.38 85 ASP A CA 1
ATOM 658 C C . ASP A 1 85 ? 7.927 4.796 -14.242 1.00 95.38 85 ASP A C 1
ATOM 660 O O . ASP A 1 85 ? 7.972 5.931 -14.709 1.00 95.38 85 ASP A O 1
ATOM 664 N N . GLN A 1 86 ? 7.895 4.550 -12.932 1.00 94.81 86 GLN A N 1
ATOM 665 C CA . GLN A 1 86 ? 8.097 5.569 -11.888 1.00 94.81 86 GLN A CA 1
ATOM 666 C C . GLN A 1 86 ? 9.388 5.328 -11.093 1.00 94.81 86 GLN A C 1
ATOM 668 O O . GLN A 1 86 ? 9.544 5.808 -9.973 1.00 94.81 86 GLN A O 1
ATOM 673 N N . GLU A 1 87 ? 10.323 4.551 -11.644 1.00 95.62 87 GLU A N 1
ATOM 674 C CA . GLU A 1 87 ? 11.605 4.310 -10.989 1.00 95.62 87 GLU A CA 1
ATOM 675 C C . GLU A 1 87 ? 12.485 5.565 -11.045 1.00 95.62 87 GLU A C 1
ATOM 677 O O . GLU A 1 87 ? 12.829 6.061 -12.125 1.00 95.62 87 GLU A O 1
ATOM 682 N N . LEU A 1 88 ? 12.915 6.024 -9.868 1.00 93.56 88 LEU A N 1
ATOM 683 C CA . LEU A 1 88 ? 13.885 7.099 -9.709 1.00 93.56 88 LEU A CA 1
ATOM 684 C C . LEU A 1 88 ? 15.277 6.522 -9.405 1.00 93.56 88 LEU A C 1
ATOM 686 O O . LEU A 1 88 ? 15.473 5.841 -8.402 1.00 93.56 88 LEU A O 1
ATOM 690 N N . THR A 1 89 ? 16.263 6.815 -10.259 1.00 89.38 89 THR A N 1
ATOM 691 C CA . THR A 1 89 ? 17.671 6.428 -10.051 1.00 89.38 89 THR A CA 1
ATOM 692 C C . THR A 1 89 ? 18.495 7.644 -9.632 1.00 89.38 89 THR A C 1
ATOM 694 O O . THR A 1 89 ? 18.748 8.522 -10.450 1.00 89.38 89 THR A O 1
ATOM 697 N N . THR A 1 90 ? 18.968 7.674 -8.384 1.00 88.38 90 THR A N 1
ATOM 698 C CA . THR A 1 90 ? 19.681 8.829 -7.793 1.00 88.38 90 THR A CA 1
ATOM 699 C C . THR A 1 90 ? 21.203 8.669 -7.726 1.00 88.38 90 THR A C 1
ATOM 701 O O . THR A 1 90 ? 21.892 9.495 -7.142 1.00 88.38 90 THR A O 1
ATOM 704 N N . ARG A 1 91 ? 21.779 7.634 -8.356 1.00 79.69 91 ARG A N 1
ATOM 705 C CA . ARG A 1 91 ? 23.227 7.320 -8.284 1.00 79.69 91 ARG A CA 1
ATOM 706 C C . ARG A 1 91 ? 24.166 8.424 -8.808 1.00 79.69 91 ARG A C 1
ATOM 708 O O . ARG A 1 91 ? 25.374 8.303 -8.646 1.00 79.69 91 ARG A O 1
ATOM 715 N N . LYS A 1 92 ? 23.631 9.451 -9.475 1.00 74.50 92 LYS A N 1
ATOM 716 C CA . LYS A 1 92 ? 24.368 10.616 -9.995 1.00 74.50 92 LYS A CA 1
ATOM 717 C C . LYS A 1 92 ? 23.855 11.949 -9.432 1.00 74.50 92 LYS A C 1
ATOM 719 O O . LYS A 1 92 ? 24.209 12.997 -9.957 1.00 74.50 92 LYS A O 1
ATOM 724 N N . SER A 1 93 ? 22.991 11.910 -8.422 1.00 65.00 93 SER A N 1
ATOM 725 C CA . SER A 1 93 ? 22.474 13.109 -7.768 1.00 65.00 93 SER A CA 1
ATOM 726 C C . SER A 1 93 ? 23.472 13.540 -6.694 1.00 65.00 93 SER A C 1
ATOM 728 O O . SER A 1 93 ? 23.630 12.841 -5.695 1.00 65.00 93 SER A O 1
ATOM 730 N N . THR A 1 94 ? 24.185 14.635 -6.959 1.00 53.16 94 THR A N 1
ATOM 731 C CA . THR A 1 94 ? 25.001 15.391 -5.992 1.00 53.16 94 THR A CA 1
ATOM 732 C C . THR A 1 94 ? 24.176 16.479 -5.338 1.00 53.16 94 THR A C 1
ATOM 734 O O . THR A 1 94 ? 23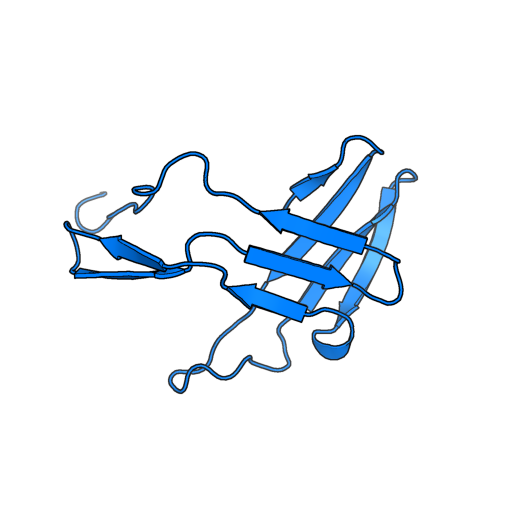.416 17.124 -6.098 1.00 53.16 94 THR A O 1
#